Protein AF-V8QMN7-F1 (afdb_monomer)

Sequence (67 aa):
MATVIKLFLIVLIVWWIGRFFSATLYRLWAQTIGTGLHWITHNGSIMMRWVLIVALLLGLLVVYQWP

Structure (mmCIF, N/CA/C/O backbone):
data_AF-V8QMN7-F1
#
_entry.id   AF-V8QMN7-F1
#
loop_
_atom_site.group_PDB
_atom_site.id
_atom_site.type_symbol
_atom_site.label_atom_id
_atom_site.label_alt_id
_atom_site.label_comp_id
_atom_site.label_asym_id
_atom_site.label_entity_id
_atom_site.label_seq_id
_atom_site.pdbx_PDB_ins_code
_atom_site.Cartn_x
_atom_site.Cartn_y
_atom_site.Cartn_z
_atom_site.occupancy
_atom_site.B_iso_or_equiv
_atom_site.auth_seq_id
_atom_site.auth_comp_id
_atom_site.auth_asym_id
_atom_site.auth_atom_id
_atom_site.pdbx_PDB_model_num
ATOM 1 N N . MET A 1 1 ? 11.217 19.987 -23.417 1.00 67.56 1 MET A N 1
ATOM 2 C CA . MET A 1 1 ? 10.419 19.680 -22.205 1.00 67.56 1 MET A CA 1
ATOM 3 C C . MET A 1 1 ? 9.452 18.518 -22.436 1.00 67.56 1 MET A C 1
ATOM 5 O O . MET A 1 1 ? 9.672 17.458 -21.867 1.00 67.56 1 MET A O 1
ATOM 9 N N . ALA A 1 2 ? 8.447 18.650 -23.312 1.00 80.88 2 ALA A N 1
ATOM 10 C CA . ALA A 1 2 ? 7.412 17.620 -23.502 1.00 80.88 2 ALA A CA 1
ATOM 11 C C . ALA A 1 2 ? 7.946 16.235 -23.932 1.00 80.88 2 ALA A C 1
ATOM 13 O O . ALA A 1 2 ? 7.483 15.212 -23.433 1.00 80.88 2 ALA A O 1
ATOM 14 N N . THR A 1 3 ? 8.948 16.184 -24.813 1.00 90.75 3 THR A N 1
ATOM 15 C CA . THR A 1 3 ? 9.549 14.920 -25.282 1.00 90.75 3 THR A CA 1
ATOM 16 C C . THR A 1 3 ? 10.277 14.164 -24.169 1.00 90.75 3 THR A C 1
ATOM 18 O O . THR A 1 3 ? 10.158 12.948 -24.077 1.00 90.75 3 THR A O 1
ATOM 21 N N . VAL A 1 4 ? 10.977 14.878 -23.283 1.00 91.56 4 VAL A N 1
ATOM 22 C CA . VAL A 1 4 ? 11.702 14.284 -22.146 1.00 91.56 4 VAL A CA 1
ATOM 23 C C . VAL A 1 4 ? 10.715 13.665 -21.157 1.00 91.56 4 VAL A C 1
ATOM 25 O O . VAL A 1 4 ? 10.903 12.530 -20.736 1.00 91.56 4 VAL A O 1
ATOM 28 N N . ILE A 1 5 ? 9.617 14.367 -20.861 1.00 92.19 5 ILE A N 1
ATOM 29 C CA . ILE A 1 5 ? 8.551 13.857 -19.985 1.00 92.19 5 ILE A CA 1
ATOM 30 C C . ILE A 1 5 ? 7.925 12.590 -20.578 1.00 92.19 5 ILE A C 1
ATOM 32 O O . ILE A 1 5 ? 7.745 11.604 -19.869 1.00 92.19 5 ILE A O 1
ATOM 36 N N . LYS A 1 6 ? 7.639 12.579 -21.887 1.00 91.81 6 LYS A N 1
ATOM 37 C CA . LYS A 1 6 ? 7.108 11.388 -22.568 1.00 91.81 6 LYS A CA 1
ATOM 38 C C . LYS A 1 6 ? 8.065 10.20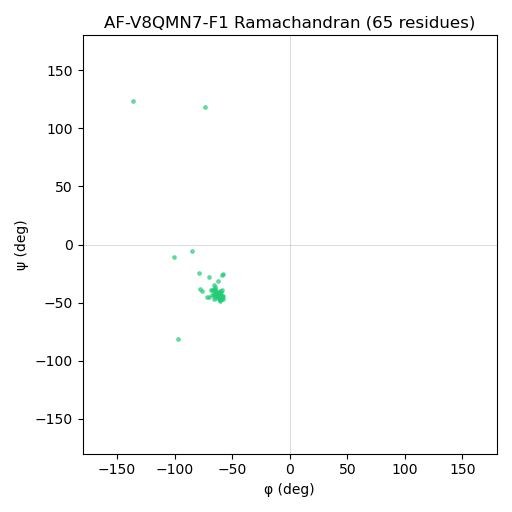2 -22.475 1.00 91.81 6 LYS A C 1
ATOM 40 O O . LYS A 1 6 ? 7.630 9.110 -22.131 1.00 91.81 6 LYS A O 1
ATOM 45 N N . LEU A 1 7 ? 9.354 10.412 -22.741 1.00 93.94 7 LEU A N 1
ATOM 46 C CA . LEU A 1 7 ? 10.364 9.354 -22.644 1.00 93.94 7 LEU A CA 1
ATOM 47 C C . LEU A 1 7 ? 10.494 8.826 -21.214 1.00 93.94 7 LEU A C 1
ATOM 49 O O . LEU A 1 7 ? 10.527 7.615 -21.014 1.00 93.94 7 LEU A O 1
ATOM 53 N N . PHE A 1 8 ? 10.487 9.715 -20.221 1.00 92.94 8 PHE A N 1
ATOM 54 C CA . PHE A 1 8 ? 10.494 9.329 -18.814 1.00 92.94 8 PHE A CA 1
ATOM 55 C C . PHE A 1 8 ? 9.278 8.466 -18.451 1.00 92.94 8 PHE A C 1
ATOM 57 O O . PHE A 1 8 ? 9.437 7.414 -17.839 1.00 92.94 8 PHE A O 1
ATOM 64 N N . LEU A 1 9 ? 8.075 8.860 -18.880 1.00 93.38 9 LEU A N 1
ATOM 65 C CA . LEU A 1 9 ? 6.858 8.077 -18.655 1.00 93.38 9 LEU A CA 1
ATOM 66 C C . LEU A 1 9 ? 6.918 6.707 -19.335 1.00 93.38 9 LEU A C 1
ATOM 68 O O . LEU A 1 9 ? 6.531 5.717 -18.724 1.00 93.38 9 LEU A O 1
ATOM 72 N N . ILE A 1 10 ? 7.433 6.626 -20.564 1.00 94.19 10 ILE A N 1
ATOM 73 C CA . ILE A 1 10 ? 7.603 5.348 -21.267 1.00 94.19 10 ILE A CA 1
ATOM 74 C C . ILE A 1 10 ? 8.545 4.434 -20.478 1.00 94.19 10 ILE A C 1
ATOM 76 O O . ILE A 1 10 ? 8.198 3.283 -20.224 1.00 94.19 10 ILE A O 1
ATOM 80 N N . VAL A 1 11 ? 9.698 4.944 -20.033 1.00 91.19 11 VAL A N 1
ATOM 81 C CA . VAL A 1 11 ? 10.652 4.175 -19.217 1.00 91.19 11 VAL A CA 1
ATOM 82 C C . VAL A 1 11 ? 10.011 3.725 -17.905 1.00 91.19 11 VAL A C 1
ATOM 84 O O . VAL A 1 11 ? 10.143 2.561 -17.535 1.00 91.19 11 VAL A O 1
ATOM 87 N N . LEU A 1 12 ? 9.272 4.609 -17.231 1.00 89.25 12 LEU A N 1
ATOM 88 C CA . LEU A 1 12 ? 8.566 4.295 -15.991 1.00 89.25 12 LEU A CA 1
ATOM 89 C C . LEU A 1 12 ? 7.535 3.175 -16.196 1.00 89.25 12 LEU A C 1
ATOM 91 O O . LEU A 1 12 ? 7.490 2.237 -15.405 1.00 89.25 12 LEU A O 1
ATOM 95 N N . ILE A 1 13 ? 6.733 3.249 -17.262 1.00 90.25 13 ILE A N 1
ATOM 96 C CA . ILE A 1 13 ? 5.708 2.249 -17.589 1.00 90.25 13 ILE A CA 1
ATOM 97 C C . ILE A 1 13 ? 6.360 0.909 -17.932 1.00 90.25 13 ILE A C 1
ATOM 99 O O . ILE A 1 13 ? 5.955 -0.124 -17.402 1.00 90.25 13 ILE A O 1
ATOM 103 N N . VAL A 1 14 ? 7.396 0.912 -18.774 1.00 89.56 14 VAL A N 1
ATOM 104 C CA . VAL A 1 14 ? 8.128 -0.306 -19.149 1.00 89.56 14 VAL A CA 1
ATOM 105 C C . VAL A 1 14 ? 8.784 -0.939 -17.925 1.00 89.56 14 VAL A C 1
ATOM 107 O O . VAL A 1 14 ? 8.688 -2.148 -17.746 1.00 89.56 14 VAL A O 1
ATOM 110 N N . TRP A 1 15 ? 9.393 -0.144 -17.045 1.00 86.12 15 TRP A N 1
ATOM 111 C CA . TRP A 1 15 ? 9.961 -0.630 -15.788 1.00 86.12 15 TRP A CA 1
ATOM 112 C C . TRP A 1 15 ? 8.884 -1.209 -14.859 1.00 86.12 15 TRP A C 1
ATOM 114 O O . TRP A 1 15 ? 9.060 -2.291 -14.294 1.00 86.12 15 TRP A O 1
ATOM 124 N N . TRP A 1 16 ? 7.734 -0.537 -14.755 1.00 84.75 16 TRP A N 1
ATOM 125 C CA . TRP A 1 16 ? 6.610 -0.983 -13.935 1.00 84.75 16 TRP A CA 1
ATOM 126 C C . TRP A 1 16 ? 5.995 -2.294 -14.434 1.00 84.75 16 TRP A C 1
ATOM 128 O O . TRP A 1 16 ? 5.640 -3.143 -13.620 1.00 84.75 16 TRP A O 1
ATOM 138 N N . ILE A 1 17 ? 5.885 -2.488 -15.750 1.00 89.19 17 ILE A N 1
ATOM 139 C CA . ILE A 1 17 ? 5.397 -3.738 -16.351 1.00 89.19 17 ILE A CA 1
ATOM 140 C C . ILE A 1 17 ? 6.484 -4.822 -16.290 1.00 89.19 17 ILE A C 1
ATOM 142 O O . ILE A 1 17 ? 6.203 -5.973 -15.959 1.00 8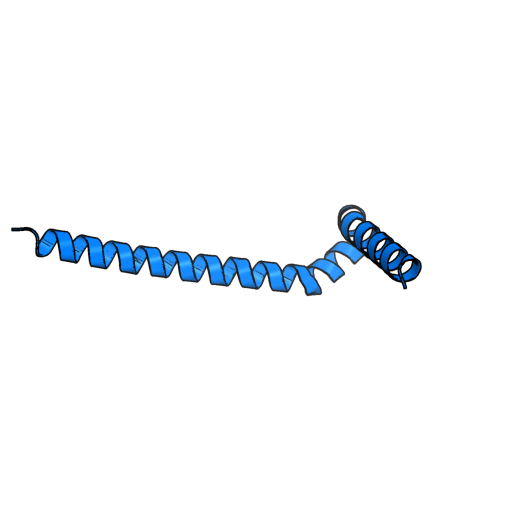9.19 17 ILE A O 1
ATOM 146 N N . GLY A 1 18 ? 7.745 -4.461 -16.536 1.00 85.94 18 GLY A N 1
ATOM 147 C CA . GLY A 1 18 ? 8.889 -5.375 -16.542 1.00 85.94 18 GLY A CA 1
ATOM 148 C C . GLY A 1 18 ? 9.089 -6.127 -15.225 1.00 85.94 18 GLY A C 1
ATOM 149 O O . GLY A 1 18 ? 9.591 -7.251 -15.232 1.00 85.94 18 GLY A O 1
ATOM 150 N N . ARG A 1 19 ? 8.617 -5.574 -14.098 1.00 83.88 19 ARG A N 1
ATOM 151 C CA . ARG A 1 19 ? 8.634 -6.257 -12.793 1.00 83.88 19 ARG A CA 1
ATOM 152 C C . ARG A 1 19 ? 7.866 -7.585 -12.780 1.00 83.88 19 ARG A C 1
ATOM 154 O O . ARG A 1 19 ? 8.195 -8.442 -11.975 1.00 83.88 19 ARG A O 1
ATOM 161 N N . PHE A 1 20 ? 6.864 -7.770 -13.643 1.00 85.69 20 PHE A N 1
ATOM 162 C CA . PHE A 1 20 ? 6.104 -9.025 -13.718 1.00 85.69 20 PHE A CA 1
ATOM 163 C C . PHE A 1 20 ? 6.849 -10.123 -14.481 1.00 85.69 20 PHE A C 1
ATOM 165 O O . PHE A 1 20 ? 6.618 -11.304 -14.244 1.00 85.69 20 PHE A O 1
ATOM 172 N N . PHE A 1 21 ? 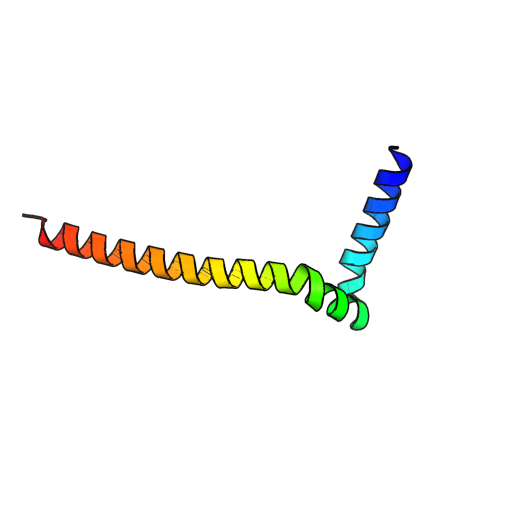7.760 -9.734 -15.373 1.00 89.19 21 PHE A N 1
ATOM 173 C CA . PHE A 1 21 ? 8.480 -10.650 -16.257 1.00 89.19 21 PHE A CA 1
ATOM 174 C C . PHE A 1 21 ? 9.902 -10.966 -15.769 1.00 89.19 21 PHE A C 1
ATOM 176 O O . PHE A 1 21 ? 10.543 -11.869 -16.298 1.00 89.19 21 PHE A O 1
ATOM 183 N N . SER A 1 22 ? 10.414 -10.246 -14.763 1.00 87.75 22 SER A N 1
ATOM 184 C CA . SER A 1 22 ? 11.764 -10.440 -14.223 1.00 87.75 22 SER A CA 1
ATOM 185 C C . SER A 1 22 ? 11.788 -10.417 -12.699 1.00 87.75 22 SER A C 1
ATOM 187 O O . SER A 1 22 ? 11.436 -9.423 -12.061 1.00 87.75 22 SER A O 1
ATOM 189 N N . ALA A 1 23 ? 12.311 -11.494 -12.108 1.00 85.31 23 ALA A N 1
ATOM 190 C CA . ALA A 1 23 ? 12.481 -11.615 -10.663 1.00 85.31 23 ALA A CA 1
ATOM 191 C C . ALA A 1 23 ? 13.440 -10.559 -10.082 1.00 85.31 23 ALA A C 1
ATOM 193 O O . ALA A 1 23 ? 13.259 -10.117 -8.949 1.00 85.31 23 ALA A O 1
ATOM 194 N N . THR A 1 24 ? 14.449 -10.125 -10.843 1.00 86.50 24 THR A N 1
ATOM 195 C CA . THR A 1 24 ? 15.407 -9.101 -10.396 1.00 86.50 24 THR A CA 1
ATOM 196 C C . THR A 1 24 ? 14.742 -7.730 -10.306 1.00 86.50 24 THR A C 1
ATOM 198 O O . THR A 1 24 ? 14.879 -7.044 -9.293 1.00 86.50 24 THR A O 1
ATOM 201 N N . LEU A 1 25 ? 13.964 -7.352 -11.328 1.00 83.12 25 LEU A N 1
ATOM 202 C CA . LEU A 1 25 ? 13.199 -6.100 -11.324 1.00 83.12 25 LEU A CA 1
ATOM 203 C C . LEU A 1 25 ? 12.120 -6.108 -10.240 1.00 83.12 25 LEU A C 1
ATOM 205 O O . LEU A 1 25 ? 11.937 -5.103 -9.556 1.00 83.12 25 LEU A O 1
ATOM 209 N N . TYR A 1 26 ? 11.467 -7.252 -10.025 1.00 85.38 26 TYR A N 1
ATOM 210 C CA . TYR A 1 26 ? 10.543 -7.429 -8.911 1.00 85.38 26 TYR A CA 1
ATOM 211 C C . TYR A 1 26 ? 11.212 -7.177 -7.556 1.00 85.38 26 TYR A C 1
ATOM 213 O O . TYR A 1 26 ? 10.664 -6.431 -6.753 1.00 85.38 26 TYR A O 1
ATOM 221 N N . ARG A 1 27 ? 12.407 -7.734 -7.301 1.00 85.00 27 ARG A N 1
ATOM 222 C CA . ARG A 1 27 ? 13.134 -7.513 -6.035 1.00 85.00 27 ARG A CA 1
ATOM 223 C C . ARG A 1 27 ? 13.502 -6.045 -5.826 1.00 85.00 27 ARG A C 1
ATOM 225 O O . ARG A 1 27 ? 13.279 -5.526 -4.738 1.00 85.00 27 ARG A O 1
ATOM 232 N N . LEU A 1 28 ? 14.009 -5.372 -6.860 1.00 86.25 28 LEU A N 1
ATOM 233 C 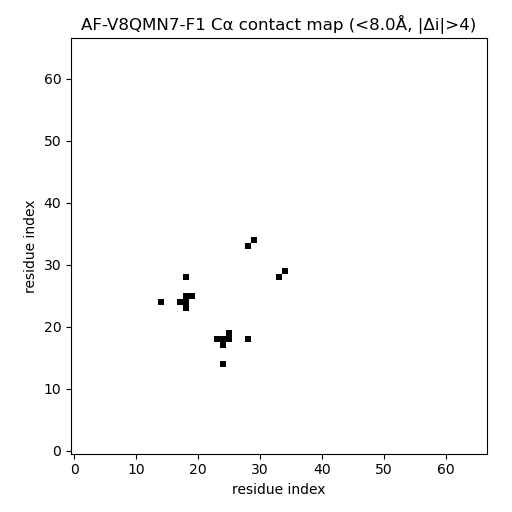CA . LEU A 1 28 ? 14.347 -3.944 -6.793 1.00 86.25 28 LEU A CA 1
ATOM 234 C C . LEU A 1 28 ? 13.109 -3.078 -6.521 1.00 86.25 28 LEU A C 1
ATOM 236 O O . LEU A 1 28 ? 13.148 -2.171 -5.690 1.00 86.25 28 LEU A O 1
ATOM 240 N N . TRP A 1 29 ? 11.990 -3.380 -7.182 1.00 87.12 29 TRP A N 1
ATOM 241 C CA . TRP A 1 29 ? 10.718 -2.709 -6.927 1.00 87.12 29 TRP A CA 1
ATOM 242 C C . TRP A 1 29 ? 10.208 -2.991 -5.509 1.00 87.12 29 TRP A C 1
ATOM 244 O O . TRP A 1 29 ? 9.793 -2.069 -4.808 1.00 87.12 29 TRP A O 1
ATOM 254 N N . ALA A 1 30 ? 10.271 -4.251 -5.071 1.00 83.62 30 ALA A N 1
ATOM 255 C CA . ALA A 1 30 ? 9.800 -4.686 -3.764 1.00 83.62 30 ALA A CA 1
ATOM 256 C C . ALA A 1 30 ? 10.574 -4.005 -2.633 1.00 83.62 30 ALA A C 1
ATOM 258 O O . ALA A 1 30 ? 9.951 -3.561 -1.680 1.00 83.62 30 ALA A O 1
ATOM 259 N N . GLN A 1 31 ? 11.895 -3.853 -2.767 1.00 85.62 31 GLN A N 1
ATOM 260 C CA . GLN A 1 31 ? 12.740 -3.181 -1.775 1.00 85.62 31 GLN A CA 1
ATOM 261 C C . GLN A 1 31 ? 12.514 -1.665 -1.706 1.00 85.62 31 GLN A C 1
ATOM 263 O O . GLN A 1 31 ? 12.706 -1.076 -0.645 1.00 85.62 31 GLN A O 1
ATOM 268 N N . THR A 1 32 ? 12.092 -1.036 -2.804 1.00 83.94 32 THR A N 1
ATOM 269 C CA . THR A 1 32 ? 11.910 0.420 -2.892 1.00 83.94 32 THR A CA 1
ATOM 270 C C . THR A 1 32 ? 10.450 0.823 -2.665 1.00 83.94 32 THR A C 1
ATOM 272 O O . THR A 1 32 ? 10.061 1.209 -1.565 1.00 83.94 32 THR A O 1
ATOM 275 N N . ILE A 1 33 ? 9.621 0.709 -3.702 1.00 82.12 33 ILE A N 1
ATOM 276 C CA . ILE A 1 33 ? 8.219 1.145 -3.710 1.00 82.12 33 ILE A CA 1
ATOM 277 C C . ILE A 1 33 ? 7.334 0.142 -2.968 1.00 82.12 33 ILE A C 1
ATOM 279 O O . ILE A 1 33 ? 6.422 0.539 -2.242 1.00 82.12 33 ILE A O 1
ATOM 283 N N . GLY A 1 34 ? 7.610 -1.155 -3.124 1.00 80.06 34 GLY A N 1
ATOM 284 C CA . GLY A 1 34 ? 6.852 -2.220 -2.469 1.00 80.06 34 GLY A CA 1
ATOM 285 C C . GLY A 1 34 ? 6.892 -2.109 -0.946 1.00 80.06 34 GLY A C 1
ATOM 286 O O . GLY A 1 34 ? 5.842 -2.179 -0.315 1.00 80.06 34 GLY A O 1
ATOM 287 N N . THR A 1 35 ? 8.065 -1.841 -0.364 1.00 78.88 35 THR A N 1
ATOM 288 C CA . THR A 1 35 ? 8.231 -1.599 1.077 1.00 78.88 35 THR A CA 1
ATOM 289 C C . THR A 1 35 ? 7.397 -0.413 1.553 1.00 78.88 35 THR A C 1
ATOM 291 O O . THR A 1 35 ? 6.724 -0.507 2.577 1.00 78.88 35 THR A O 1
ATOM 294 N N . GLY A 1 36 ? 7.396 0.692 0.798 1.00 80.06 36 GLY A N 1
ATOM 295 C CA . GLY A 1 36 ? 6.605 1.879 1.125 1.00 80.06 36 GLY A CA 1
ATOM 296 C C . GLY A 1 36 ? 5.101 1.604 1.097 1.00 80.06 36 GLY A C 1
ATOM 297 O O . GLY A 1 36 ? 4.393 1.933 2.047 1.00 80.06 36 GLY A O 1
ATOM 298 N N . LEU A 1 37 ? 4.613 0.928 0.052 1.00 83.00 37 LEU A N 1
ATOM 299 C CA . LEU A 1 37 ? 3.211 0.508 -0.032 1.00 83.00 37 LEU A CA 1
ATOM 300 C C . LEU A 1 37 ? 2.843 -0.451 1.103 1.00 83.00 37 LEU A C 1
ATOM 302 O O . LEU A 1 37 ? 1.809 -0.262 1.738 1.00 83.00 37 LEU A O 1
ATOM 306 N N . HIS A 1 38 ? 3.703 -1.428 1.399 1.00 84.19 38 HIS A N 1
ATOM 307 C CA . HIS A 1 38 ? 3.492 -2.371 2.492 1.00 84.19 38 HIS A CA 1
ATOM 308 C C . HIS A 1 38 ? 3.409 -1.651 3.845 1.00 84.19 38 HIS A C 1
ATOM 310 O O . HIS A 1 38 ? 2.503 -1.918 4.637 1.00 84.19 38 HIS A O 1
ATOM 316 N N . TRP A 1 39 ? 4.296 -0.683 4.092 1.00 84.25 39 TRP A N 1
ATOM 317 C CA . TRP A 1 39 ? 4.258 0.154 5.289 1.00 84.25 39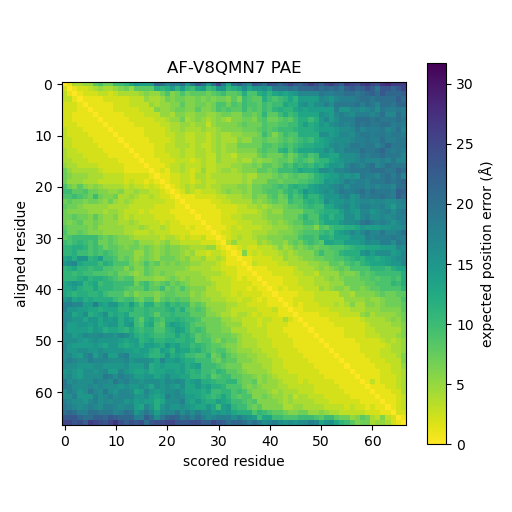 TRP A CA 1
ATOM 318 C C . TRP A 1 39 ? 2.943 0.934 5.385 1.00 84.25 39 TRP A C 1
ATOM 320 O O . TRP A 1 39 ? 2.294 0.885 6.429 1.00 84.25 39 TRP A O 1
ATOM 330 N N . ILE A 1 40 ? 2.489 1.576 4.304 1.00 84.56 40 ILE A N 1
ATOM 331 C CA . ILE A 1 40 ? 1.204 2.296 4.289 1.00 84.56 40 ILE A CA 1
ATOM 332 C C . ILE A 1 40 ? 0.048 1.339 4.591 1.00 84.56 40 ILE A C 1
ATOM 334 O O . ILE A 1 40 ? -0.785 1.640 5.442 1.00 84.56 40 ILE A O 1
ATOM 338 N N . THR A 1 41 ? 0.001 0.167 3.952 1.00 87.44 41 THR A N 1
ATOM 339 C CA . THR A 1 41 ? -1.078 -0.806 4.183 1.00 87.44 41 THR A CA 1
ATOM 340 C C . THR A 1 41 ? -1.079 -1.355 5.605 1.00 87.44 41 THR A C 1
ATOM 342 O O . THR A 1 41 ? -2.144 -1.553 6.187 1.00 87.44 41 THR A O 1
ATOM 345 N N . HI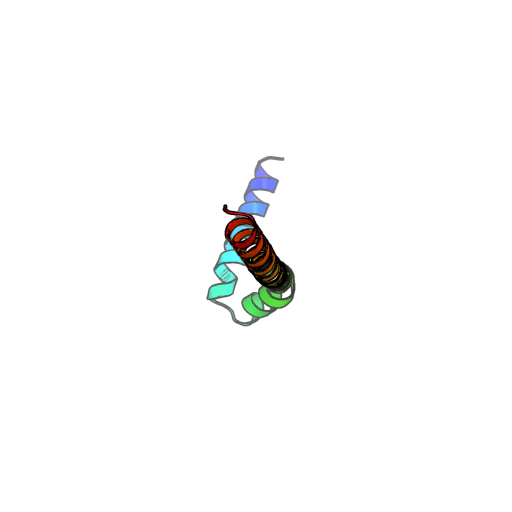S A 1 42 ? 0.101 -1.567 6.189 1.00 88.50 42 HIS A N 1
ATOM 346 C CA . HIS A 1 42 ? 0.236 -2.085 7.543 1.00 88.50 42 HIS A CA 1
ATOM 347 C C . HIS A 1 42 ? -0.169 -1.040 8.587 1.00 88.50 42 HIS A C 1
ATOM 349 O O . HIS A 1 42 ? -0.941 -1.330 9.495 1.00 88.50 42 HIS A O 1
ATOM 355 N N . ASN A 1 43 ? 0.278 0.206 8.429 1.00 88.69 43 ASN A N 1
ATOM 356 C CA . ASN A 1 43 ? -0.134 1.286 9.323 1.00 88.69 43 ASN A CA 1
ATOM 357 C C . ASN A 1 43 ? -1.621 1.619 9.152 1.00 88.69 43 ASN A C 1
ATOM 359 O O . ASN A 1 43 ? -2.317 1.823 10.143 1.00 88.69 43 ASN A O 1
ATOM 363 N N . GLY A 1 44 ? -2.135 1.600 7.919 1.00 85.56 44 GLY A N 1
ATOM 364 C CA . GLY A 1 44 ? -3.555 1.794 7.635 1.00 85.56 44 GLY A CA 1
ATOM 365 C C . GLY A 1 44 ? -4.440 0.733 8.291 1.00 85.56 44 GLY A C 1
ATOM 366 O O . GLY A 1 44 ? -5.471 1.070 8.872 1.00 85.56 44 GLY A O 1
ATOM 367 N N . SER A 1 45 ? -4.026 -0.539 8.275 1.00 92.81 45 SER A N 1
ATOM 368 C CA . SER A 1 45 ? -4.781 -1.610 8.935 1.00 92.81 45 SER A CA 1
ATOM 369 C C . SER A 1 45 ? -4.756 -1.488 10.462 1.00 92.81 45 SER A C 1
ATOM 371 O O . SER A 1 45 ? -5.791 -1.674 11.105 1.00 92.81 45 SER A O 1
ATOM 373 N N . ILE A 1 46 ? -3.617 -1.096 11.047 1.00 91.38 46 ILE A N 1
ATOM 374 C CA . ILE A 1 46 ? -3.509 -0.796 12.481 1.00 91.38 46 ILE A CA 1
ATOM 375 C C . ILE A 1 46 ? -4.442 0.361 12.852 1.00 91.38 46 ILE A C 1
ATOM 377 O O . ILE A 1 46 ? -5.199 0.254 13.817 1.00 91.38 46 ILE A O 1
ATOM 381 N N . MET A 1 47 ? -4.428 1.445 12.075 1.00 90.69 47 MET A N 1
ATOM 382 C CA . MET A 1 47 ? -5.265 2.616 12.330 1.00 90.69 47 MET A CA 1
ATOM 383 C C . MET A 1 47 ? -6.755 2.261 12.257 1.00 90.69 47 MET A C 1
ATOM 385 O O . MET A 1 47 ? -7.514 2.610 13.158 1.00 90.69 47 MET A O 1
ATOM 389 N N . MET A 1 48 ? -7.163 1.482 11.250 1.00 91.56 48 MET A N 1
ATOM 390 C CA . MET A 1 48 ? -8.538 0.993 11.110 1.00 91.56 48 MET A CA 1
ATOM 391 C C . MET A 1 48 ? -8.969 0.141 12.309 1.00 91.56 48 MET A C 1
ATOM 393 O O . MET A 1 48 ? -10.083 0.284 12.811 1.00 91.56 48 MET A O 1
ATOM 397 N N . ARG A 1 49 ? -8.076 -0.715 12.818 1.00 93.31 49 ARG A N 1
ATOM 398 C CA . ARG A 1 49 ? -8.348 -1.532 14.005 1.00 93.31 49 ARG A CA 1
ATOM 399 C C . ARG A 1 49 ? -8.604 -0.668 15.240 1.00 93.31 49 ARG A C 1
ATOM 401 O O . ARG A 1 49 ? -9.543 -0.945 15.980 1.00 93.31 49 ARG A O 1
ATOM 408 N N . TRP A 1 50 ? -7.816 0.386 15.444 1.00 93.19 50 TRP A N 1
ATOM 409 C CA . TRP A 1 50 ? -8.033 1.328 16.545 1.00 93.19 50 TRP A CA 1
ATOM 410 C C . TRP A 1 50 ? -9.335 2.111 16.398 1.00 93.19 50 TRP A C 1
ATOM 412 O O . TRP A 1 50 ? -10.073 2.232 17.373 1.00 93.19 50 TRP A O 1
ATOM 422 N N . VAL A 1 51 ? -9.661 2.574 15.189 1.00 94.12 51 VAL A N 1
ATOM 423 C CA . VAL A 1 51 ? -10.938 3.250 14.909 1.00 94.12 51 VAL A CA 1
ATOM 424 C C . VAL A 1 51 ? -12.121 2.348 15.260 1.00 94.12 51 VAL A C 1
ATOM 426 O O . VAL A 1 51 ? -13.051 2.802 15.921 1.00 94.12 51 VAL A O 1
ATOM 429 N N . LEU A 1 52 ? -12.071 1.064 14.892 1.00 94.81 52 LEU A N 1
ATOM 430 C CA . LEU A 1 52 ? -13.120 0.103 15.239 1.00 94.81 52 LEU A CA 1
ATOM 431 C C . LEU A 1 52 ? -13.256 -0.094 16.753 1.00 94.81 52 LEU A C 1
ATOM 433 O O . LEU A 1 52 ? -14.374 -0.114 17.258 1.00 94.81 52 LEU A O 1
ATOM 437 N N . ILE A 1 53 ? -12.141 -0.200 17.483 1.00 95.50 53 ILE A N 1
ATOM 438 C CA . ILE A 1 53 ? -12.158 -0.323 18.950 1.00 95.50 53 ILE A CA 1
ATOM 439 C C . ILE A 1 53 ? -12.813 0.910 19.583 1.00 95.50 53 ILE A C 1
ATOM 441 O O . ILE A 1 53 ? -13.708 0.772 20.414 1.00 95.50 53 ILE A O 1
ATOM 445 N N . VAL A 1 54 ? -12.402 2.111 19.169 1.00 95.06 54 VAL A N 1
ATOM 4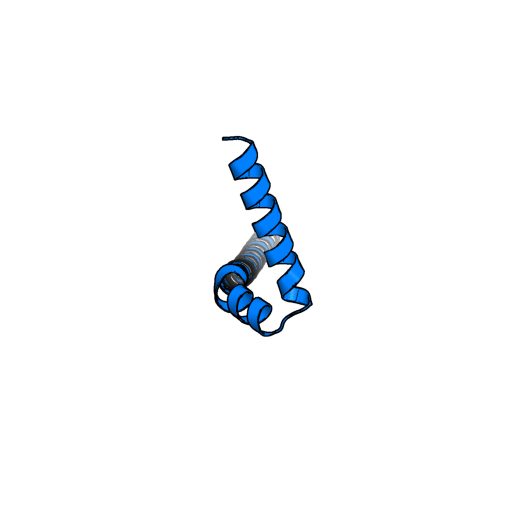46 C CA . VAL A 1 54 ? -12.957 3.371 19.685 1.00 95.06 54 VAL A CA 1
ATOM 447 C C . VAL A 1 54 ? -14.447 3.485 19.365 1.00 95.06 54 VAL A C 1
ATOM 449 O O . VAL A 1 54 ? -15.233 3.828 20.244 1.00 95.06 54 VAL A O 1
ATOM 452 N N . ALA A 1 55 ? -14.856 3.144 18.142 1.00 94.38 55 ALA A N 1
ATOM 453 C CA . ALA A 1 55 ? -16.260 3.155 17.743 1.00 94.38 55 ALA A CA 1
ATOM 454 C C . ALA A 1 55 ? -17.112 2.196 18.590 1.00 94.38 55 ALA A C 1
ATOM 456 O O . ALA A 1 55 ? -18.221 2.545 18.986 1.00 94.38 55 ALA A O 1
ATOM 457 N N . LEU A 1 56 ? -16.584 1.013 18.917 1.00 96.12 56 LEU A N 1
ATOM 458 C CA . LEU A 1 56 ? -17.276 0.022 19.741 1.00 96.12 56 LEU A CA 1
ATOM 459 C C . LEU A 1 56 ? -17.435 0.514 21.188 1.00 96.12 56 LEU A C 1
ATOM 461 O O . LEU A 1 56 ? -18.526 0.428 21.748 1.00 96.12 56 LEU A O 1
ATOM 465 N N . LEU A 1 57 ? -16.383 1.100 21.770 1.00 95.81 57 LEU A N 1
ATOM 466 C CA . LEU A 1 57 ? -16.439 1.703 23.106 1.00 95.81 5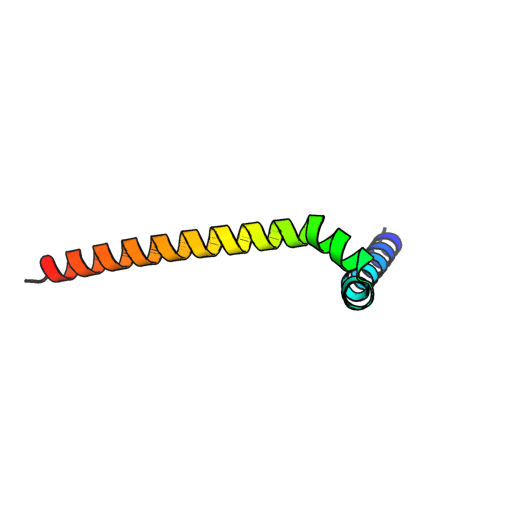7 LEU A CA 1
ATOM 467 C C . LEU A 1 57 ? -17.453 2.850 23.178 1.00 95.81 57 LEU A C 1
ATOM 469 O O . LEU A 1 57 ? -18.232 2.920 24.127 1.00 95.81 57 LEU A O 1
ATOM 473 N N . LEU A 1 58 ? -17.478 3.718 22.164 1.00 94.19 58 LEU A N 1
ATOM 474 C CA . LEU A 1 58 ? -18.469 4.789 22.072 1.00 94.19 58 LEU A CA 1
ATOM 475 C C . LEU A 1 58 ? -19.887 4.233 21.929 1.00 94.19 58 LEU A C 1
ATOM 477 O O . LEU A 1 58 ? -20.789 4.709 22.609 1.00 94.19 58 LEU A O 1
ATOM 481 N N . GLY A 1 59 ? -20.086 3.199 21.108 1.00 94.19 59 GLY A N 1
ATOM 482 C CA . GLY A 1 59 ? -21.379 2.527 20.975 1.00 94.19 59 GLY A CA 1
ATOM 483 C C . GLY A 1 59 ? -21.878 1.947 22.300 1.00 94.19 59 GLY A C 1
ATOM 484 O O . GLY A 1 59 ? -23.029 2.164 22.666 1.00 94.19 59 GLY A O 1
ATOM 485 N N . LEU A 1 60 ? -21.006 1.276 23.059 1.00 94.88 60 LEU A N 1
ATOM 486 C CA . LEU A 1 60 ? -21.340 0.758 24.391 1.00 94.88 60 LEU A CA 1
ATOM 487 C C . LEU A 1 60 ? -21.694 1.873 25.374 1.00 94.88 60 LEU A C 1
ATOM 489 O O . LEU A 1 60 ? -22.649 1.736 26.133 1.00 94.88 60 LEU A O 1
ATOM 493 N N . LEU A 1 61 ? -20.951 2.980 25.348 1.00 94.25 61 LEU A N 1
ATOM 494 C CA . LEU A 1 61 ? -21.230 4.137 26.190 1.00 94.25 61 LEU A CA 1
ATOM 495 C C . LEU A 1 61 ? -22.583 4.768 25.846 1.00 94.25 61 LEU A C 1
ATOM 497 O O . LEU A 1 61 ? -23.342 5.091 26.754 1.00 94.25 61 LEU A O 1
ATOM 501 N N . VAL A 1 62 ? -22.913 4.886 24.558 1.00 93.38 62 VAL A N 1
ATOM 502 C CA . VAL A 1 62 ? -24.225 5.367 24.106 1.00 93.38 62 VAL A CA 1
ATOM 503 C C . VAL A 1 62 ? -25.339 4.436 24.576 1.00 93.38 62 VAL A C 1
ATOM 505 O O . VAL A 1 62 ? -26.330 4.927 25.097 1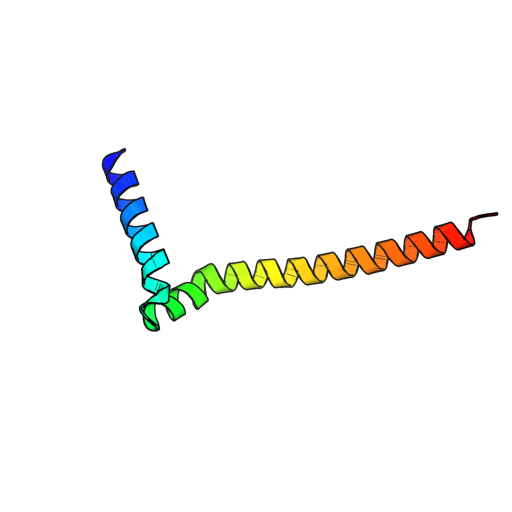.00 93.38 62 VAL A O 1
ATOM 508 N N . VAL A 1 63 ? -25.178 3.115 24.449 1.00 92.75 63 VAL A N 1
ATOM 509 C CA . VAL A 1 63 ? -26.167 2.136 24.940 1.00 92.75 63 VAL A CA 1
ATOM 510 C C . VAL A 1 63 ? -26.330 2.223 26.457 1.00 92.75 63 VAL A C 1
ATOM 512 O O . VAL A 1 63 ? -27.450 2.176 26.947 1.00 92.75 63 VAL A O 1
ATOM 515 N N . TYR A 1 64 ? -25.237 2.382 27.205 1.00 92.12 64 TYR A N 1
ATOM 516 C CA . TYR A 1 64 ? -25.282 2.528 28.662 1.00 92.12 64 TYR A CA 1
ATOM 517 C C . TYR A 1 64 ? -25.965 3.827 29.111 1.00 92.12 64 TYR A C 1
ATOM 519 O O . TYR A 1 64 ? -26.625 3.854 30.145 1.00 92.12 64 TYR A O 1
ATOM 527 N N . GLN A 1 65 ? -25.790 4.911 28.353 1.00 88.94 65 GLN A N 1
ATOM 528 C CA . GLN A 1 65 ? -26.429 6.202 28.615 1.00 88.94 65 GLN A CA 1
ATOM 529 C C . GLN A 1 65 ? -27.839 6.306 28.023 1.00 88.94 65 GLN A C 1
ATOM 531 O O . GLN A 1 65 ? -28.506 7.319 28.242 1.00 88.94 65 GLN A O 1
ATOM 536 N N . TRP A 1 66 ? -28.282 5.301 27.262 1.00 82.44 66 TRP A N 1
ATOM 537 C CA . TRP A 1 66 ? -29.618 5.281 26.694 1.00 82.44 66 TRP A CA 1
ATOM 538 C C . TRP A 1 66 ? -30.624 4.993 27.820 1.00 82.44 66 TRP A C 1
ATOM 540 O O . TRP A 1 66 ? -30.498 3.953 28.469 1.00 82.44 66 TRP A O 1
ATOM 550 N N . PRO A 1 67 ? -31.561 5.917 28.098 1.00 64.44 67 PRO A N 1
ATOM 551 C CA . PRO A 1 67 ? -32.521 5.789 29.193 1.00 64.44 67 PRO A CA 1
ATOM 552 C C . PRO A 1 67 ? -33.508 4.632 28.999 1.00 64.44 67 PRO A C 1
ATOM 554 O O . PRO A 1 67 ? -33.807 4.283 27.830 1.00 64.44 67 PRO A O 1
#

Organism: NCBI:txid1424334

pLDDT: mean 88.23, std 5.99, range [64.44, 96.12]

Mean predicted aligned error: 8.31 Å

Secondary structure (DSSP, 8-state):
-HHHHHHHHHHHHHHHHHTTT-HHHHHHHIIIIIHHHHHHHHHHHHHHHHHHHHHHHHHHHHHHH--

Solvent-accessible surface area (backbone atoms only — not comparable to full-atom values): 3705 Å² total; per-residue (Å²): 111,71,66,60,54,52,52,50,49,51,52,51,51,50,54,63,56,43,29,81,80,30,73,69,48,31,50,57,41,40,71,53,59,42,44,52,51,49,51,49,54,53,54,51,50,53,51,52,53,50,51,52,52,53,52,51,54,51,50,52,50,51,58,71,69,52,130

Radius of gyration: 22.19 Å; Cα contacts (8 Å, |Δi|>4): 9; chains: 1; bounding box: 48×31×54 Å

Foldseek 3Di:
DVVVVVVVVVVVVCLVVVLVVDVVSVVVCCVPVVVVVVVCVVVVVVVVVVVVVVVVVVVVVCVVPPD